Protein AF-A0A5N9EGF5-F1 (afdb_monomer)

Secondary structure (DSSP, 8-state):
---HHHHHHHHHHHTSPBPPP-SHHHHHHHHHHHHHTTTT----TTSTTHHHHHHHHHHHHHHHHHH-TTT-S-------TTGGG--EETTTTEE--SS--HHHHHHHH-HHHHSTT-HHHHH-GGGTTSS-SS-HHHHHHHHHHHHH--B---

Structure (mmCIF, N/CA/C/O backbone):
data_AF-A0A5N9EGF5-F1
#
_entry.id   AF-A0A5N9EGF5-F1
#
loop_
_atom_site.group_PDB
_atom_site.id
_atom_site.type_symbol
_atom_site.label_atom_id
_atom_site.label_alt_id
_atom_site.label_comp_id
_atom_site.label_asym_id
_atom_site.label_entity_id
_atom_site.label_seq_id
_atom_site.pdbx_PDB_ins_code
_atom_site.Cartn_x
_atom_site.Cartn_y
_atom_site.Cartn_z
_atom_site.occupancy
_atom_site.B_iso_or_equiv
_atom_site.auth_seq_id
_atom_site.auth_comp_id
_atom_site.auth_asym_id
_atom_site.auth_atom_id
_atom_site.pdbx_PDB_model_num
ATOM 1 N N . ALA A 1 1 ? -2.181 -1.799 -27.867 1.00 62.19 1 ALA A N 1
ATOM 2 C CA . ALA A 1 1 ? -1.636 -3.002 -27.216 1.00 62.19 1 ALA A CA 1
ATOM 3 C C . ALA A 1 1 ? -0.138 -2.795 -27.117 1.00 62.19 1 ALA A C 1
ATOM 5 O O . ALA A 1 1 ? 0.425 -2.285 -28.081 1.00 62.19 1 ALA A O 1
ATOM 6 N N . GLU A 1 2 ? 0.458 -3.086 -25.965 1.00 81.56 2 GLU A N 1
ATOM 7 C CA . GLU A 1 2 ? 1.920 -3.122 -25.822 1.00 81.56 2 GLU A CA 1
ATOM 8 C C . GLU A 1 2 ? 2.484 -4.259 -26.685 1.00 81.56 2 GLU A C 1
ATOM 10 O O . GLU A 1 2 ? 1.754 -5.203 -27.009 1.00 81.56 2 GLU A O 1
ATOM 15 N N . SER A 1 3 ? 3.736 -4.140 -27.132 1.00 94.81 3 SER A N 1
ATOM 16 C CA . SER A 1 3 ? 4.376 -5.231 -27.868 1.00 94.81 3 SER A CA 1
ATOM 17 C C . SER A 1 3 ? 4.792 -6.353 -26.913 1.00 94.81 3 SER A C 1
ATOM 19 O O . SER A 1 3 ? 4.972 -6.118 -25.720 1.00 94.81 3 SER A O 1
ATOM 21 N N . GLU A 1 4 ? 4.985 -7.567 -27.436 1.00 94.81 4 GLU A N 1
ATOM 22 C CA . GLU A 1 4 ? 5.505 -8.690 -26.637 1.00 94.81 4 GLU A CA 1
ATOM 23 C C . GLU A 1 4 ? 6.848 -8.335 -25.985 1.00 94.81 4 GLU A C 1
ATOM 25 O O . GLU A 1 4 ? 7.067 -8.603 -24.812 1.00 94.81 4 GLU A O 1
ATOM 30 N N . ILE A 1 5 ? 7.713 -7.642 -26.731 1.00 94.12 5 ILE A N 1
ATOM 31 C CA . ILE A 1 5 ? 9.031 -7.212 -26.257 1.00 94.12 5 ILE A CA 1
ATOM 32 C C . ILE A 1 5 ? 8.893 -6.218 -25.096 1.00 94.12 5 ILE A C 1
ATOM 34 O O . ILE A 1 5 ? 9.626 -6.311 -24.114 1.00 94.12 5 ILE A O 1
ATOM 38 N N . ASP A 1 6 ? 7.952 -5.273 -25.182 1.00 92.06 6 ASP A N 1
ATOM 39 C CA . ASP A 1 6 ? 7.704 -4.325 -24.089 1.00 92.06 6 ASP A CA 1
ATOM 40 C C . ASP A 1 6 ? 7.184 -5.048 -22.838 1.00 92.06 6 ASP A C 1
ATOM 42 O O . ASP A 1 6 ? 7.605 -4.733 -21.724 1.00 92.06 6 ASP A O 1
ATOM 46 N N . PHE A 1 7 ? 6.317 -6.049 -23.022 1.00 92.62 7 PHE A N 1
ATOM 47 C CA . PHE A 1 7 ? 5.796 -6.868 -21.932 1.00 92.62 7 PHE A CA 1
ATOM 48 C C . PHE A 1 7 ? 6.891 -7.711 -21.264 1.00 92.62 7 PHE A C 1
ATOM 50 O O . PHE A 1 7 ? 6.984 -7.716 -20.038 1.00 92.62 7 PHE A O 1
ATOM 57 N N . GLU A 1 8 ? 7.753 -8.378 -22.033 1.00 93.12 8 GLU A N 1
ATOM 58 C CA . GLU A 1 8 ? 8.880 -9.157 -21.499 1.00 93.12 8 GLU A CA 1
ATOM 59 C C . GLU A 1 8 ? 9.853 -8.271 -20.706 1.00 93.12 8 GLU A C 1
ATOM 61 O O . GLU A 1 8 ? 10.198 -8.594 -19.567 1.00 93.12 8 GLU A O 1
ATOM 66 N N . ASN A 1 9 ? 10.210 -7.099 -21.245 1.00 91.81 9 ASN A N 1
ATOM 67 C CA . ASN A 1 9 ? 11.043 -6.119 -20.540 1.00 91.81 9 ASN A CA 1
ATOM 68 C C . ASN A 1 9 ? 10.397 -5.658 -19.223 1.00 91.81 9 ASN A C 1
ATOM 70 O O . ASN A 1 9 ? 11.076 -5.481 -18.207 1.00 91.81 9 ASN A O 1
ATOM 74 N N . TRP A 1 10 ? 9.075 -5.468 -19.222 1.00 92.19 10 TRP A N 1
ATOM 75 C CA . TRP A 1 10 ? 8.330 -5.147 -18.011 1.00 92.19 10 TRP A CA 1
ATOM 76 C C . TRP A 1 10 ? 8.381 -6.297 -16.996 1.00 92.19 10 TRP A C 1
ATOM 78 O O . TRP A 1 10 ? 8.676 -6.043 -15.828 1.00 92.19 10 TRP A O 1
ATOM 88 N N . VAL A 1 11 ? 8.161 -7.550 -17.416 1.00 91.94 11 VAL A N 1
ATOM 89 C CA . VAL A 1 11 ? 8.231 -8.736 -16.540 1.00 91.94 11 VAL A CA 1
ATOM 90 C C . VAL A 1 11 ? 9.601 -8.848 -15.871 1.00 91.94 11 VAL A C 1
ATOM 92 O O . VAL A 1 11 ? 9.673 -9.049 -14.656 1.00 91.94 11 VAL A O 1
ATOM 95 N N . ASP A 1 12 ? 10.681 -8.671 -16.630 1.00 92.31 12 ASP A N 1
ATOM 96 C CA . ASP A 1 12 ? 12.043 -8.682 -16.092 1.00 92.31 12 ASP A CA 1
ATOM 97 C C . ASP A 1 12 ? 12.235 -7.585 -15.039 1.00 92.31 12 ASP A C 1
ATOM 99 O O . ASP A 1 12 ? 12.776 -7.831 -13.956 1.00 92.31 12 ASP A O 1
ATOM 103 N N . GLY A 1 13 ? 11.702 -6.391 -15.308 1.00 92.75 13 GLY A N 1
ATOM 104 C CA . GLY A 1 13 ? 11.634 -5.290 -14.357 1.00 92.75 13 GLY A CA 1
ATOM 105 C C . GLY A 1 13 ? 10.905 -5.658 -13.063 1.00 92.75 13 GLY A C 1
ATOM 106 O O . GLY A 1 13 ? 11.416 -5.418 -11.968 1.00 92.75 13 GLY A O 1
ATOM 107 N N . MET A 1 14 ? 9.737 -6.291 -13.159 1.00 92.94 14 MET A N 1
ATOM 108 C CA . MET A 1 14 ? 8.922 -6.694 -12.004 1.00 92.94 14 MET A CA 1
ATOM 109 C C . MET A 1 14 ? 9.596 -7.750 -11.109 1.00 92.94 14 MET A C 1
ATOM 111 O O . MET A 1 14 ? 9.198 -7.926 -9.956 1.00 92.94 14 MET A O 1
ATOM 115 N N . HIS A 1 15 ? 10.655 -8.412 -11.578 1.00 92.56 15 HIS A N 1
ATOM 116 C CA . HIS A 1 15 ? 11.490 -9.310 -10.771 1.00 92.56 15 HIS A CA 1
ATOM 117 C C . HIS A 1 15 ? 12.704 -8.619 -10.128 1.00 92.56 15 HIS A C 1
ATOM 119 O O . HIS A 1 15 ? 13.613 -9.277 -9.616 1.00 92.56 15 HIS A O 1
ATOM 125 N N . THR A 1 16 ? 12.726 -7.285 -10.104 1.00 94.19 16 THR A N 1
ATOM 126 C CA . THR A 1 16 ? 13.777 -6.499 -9.447 1.00 94.19 16 THR A CA 1
ATOM 127 C C . THR A 1 16 ? 13.287 -5.856 -8.145 1.00 94.19 16 THR A C 1
ATOM 129 O O . THR A 1 16 ? 12.100 -5.530 -8.004 1.00 94.19 16 THR A O 1
ATOM 132 N N . PRO A 1 17 ? 14.184 -5.637 -7.163 1.00 94.69 17 PRO A N 1
ATOM 133 C CA . PRO A 1 17 ? 13.833 -4.866 -5.977 1.00 94.69 17 PRO A CA 1
ATOM 134 C C . PRO A 1 17 ? 13.384 -3.451 -6.354 1.00 94.69 17 PRO A C 1
ATOM 136 O O . PRO A 1 17 ? 13.899 -2.889 -7.326 1.00 94.69 17 PRO A O 1
ATOM 139 N N . PRO A 1 18 ? 12.461 -2.846 -5.585 1.00 93.38 18 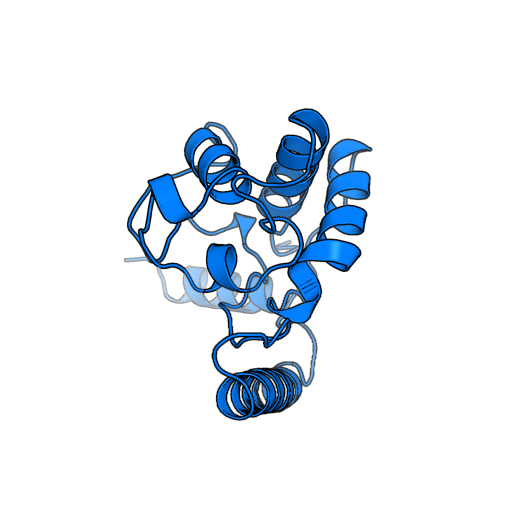PRO A N 1
ATOM 140 C CA . PRO A 1 18 ? 12.136 -1.453 -5.781 1.00 93.38 18 PRO A CA 1
ATOM 141 C C . PRO A 1 18 ? 13.356 -0.576 -5.510 1.00 93.38 18 PRO A C 1
ATOM 143 O O . PRO A 1 18 ? 14.257 -0.940 -4.744 1.00 93.38 18 PRO A O 1
ATOM 146 N N . VAL A 1 19 ? 13.372 0.602 -6.123 1.00 87.25 19 VAL A N 1
ATOM 147 C CA . VAL A 1 19 ? 14.392 1.605 -5.819 1.00 87.25 19 VAL A CA 1
ATOM 148 C C . VAL A 1 19 ? 14.314 1.966 -4.331 1.00 87.25 19 VAL A C 1
ATOM 150 O O . VAL A 1 19 ? 13.230 2.163 -3.781 1.00 87.25 19 VAL A O 1
ATOM 153 N N . LEU A 1 20 ? 15.470 2.014 -3.663 1.00 88.81 20 LEU A N 1
ATOM 154 C CA . LEU A 1 20 ? 15.534 2.361 -2.244 1.00 88.81 20 LEU A CA 1
ATOM 155 C C . LEU A 1 20 ? 15.064 3.807 -2.012 1.00 88.81 20 LEU A C 1
ATOM 157 O O . LEU A 1 20 ? 15.303 4.650 -2.882 1.00 88.81 20 LEU A O 1
ATOM 161 N N . PRO A 1 21 ? 14.469 4.102 -0.836 1.00 92.06 21 PRO A N 1
ATOM 162 C CA . PRO A 1 21 ? 14.136 5.463 -0.433 1.00 92.06 21 PRO A CA 1
ATOM 163 C C . PRO A 1 21 ? 15.290 6.444 -0.658 1.00 92.06 21 PRO A C 1
ATOM 165 O O . PRO A 1 21 ? 16.413 6.191 -0.217 1.00 92.06 21 PRO A O 1
ATOM 168 N N . LYS A 1 22 ? 15.019 7.552 -1.350 1.00 93.62 22 LYS A N 1
ATOM 169 C CA . LYS A 1 22 ? 16.038 8.524 -1.786 1.00 93.62 22 LYS A CA 1
ATOM 170 C C . LYS A 1 22 ? 16.126 9.766 -0.907 1.00 93.62 22 LYS A C 1
ATOM 172 O O . LYS A 1 22 ? 17.155 10.434 -0.903 1.00 93.62 22 LYS A O 1
ATOM 177 N N . ASN A 1 23 ? 15.048 10.097 -0.206 1.00 97.00 23 ASN A N 1
ATOM 178 C CA . ASN A 1 23 ? 14.921 11.287 0.633 1.00 97.00 23 ASN A CA 1
ATOM 179 C C . ASN A 1 23 ? 14.361 10.909 2.014 1.00 97.00 23 ASN A C 1
ATOM 181 O O . ASN A 1 23 ? 14.052 9.743 2.265 1.00 97.00 23 ASN A O 1
ATOM 185 N N . GLU A 1 24 ? 14.311 11.877 2.926 1.00 98.25 24 GLU A N 1
ATOM 186 C CA . GLU A 1 24 ? 13.848 11.680 4.305 1.00 98.25 24 GLU A CA 1
ATOM 187 C C . GLU A 1 24 ? 12.381 11.240 4.360 1.00 98.25 24 GLU A C 1
ATOM 189 O O . GLU A 1 24 ? 12.071 10.247 5.014 1.00 98.25 24 GLU A O 1
ATOM 194 N N . SER A 1 25 ? 11.515 11.880 3.571 1.00 98.19 25 SER A N 1
ATOM 195 C CA . SER A 1 25 ? 10.088 11.550 3.492 1.00 98.19 25 SER A CA 1
ATOM 196 C C . SER A 1 25 ? 9.844 10.080 3.118 1.00 98.19 25 SER A C 1
ATOM 198 O O . SER A 1 25 ? 9.127 9.352 3.803 1.00 98.19 25 SER A O 1
ATOM 200 N N . GLU A 1 26 ? 10.532 9.567 2.093 1.00 98.12 26 GLU A N 1
ATOM 201 C CA . GLU A 1 26 ? 10.429 8.156 1.699 1.00 98.12 26 GLU A CA 1
ATOM 202 C C . GLU A 1 26 ? 10.986 7.192 2.768 1.00 98.12 26 GLU A C 1
ATOM 204 O O . GLU A 1 26 ? 10.518 6.055 2.890 1.00 98.12 26 GLU A O 1
ATOM 209 N N . GLN A 1 27 ? 11.996 7.607 3.541 1.00 98.38 27 GLN A N 1
ATOM 210 C CA . GLN A 1 27 ? 12.574 6.801 4.626 1.00 98.38 27 GLN A CA 1
ATOM 211 C C . GLN A 1 27 ? 11.632 6.722 5.833 1.00 98.38 27 GLN A C 1
ATOM 213 O O . GLN A 1 27 ? 11.421 5.633 6.385 1.00 98.38 27 GLN A O 1
ATOM 218 N N . ASN A 1 28 ? 11.029 7.850 6.203 1.00 98.56 28 ASN A N 1
ATOM 219 C CA . ASN A 1 28 ? 9.997 7.934 7.230 1.00 98.56 28 ASN A CA 1
ATOM 220 C C . ASN A 1 28 ? 8.779 7.101 6.826 1.00 98.56 28 ASN A C 1
ATOM 222 O O . ASN A 1 28 ? 8.348 6.224 7.579 1.00 98.56 28 ASN A O 1
ATOM 226 N N . GLY A 1 29 ? 8.314 7.262 5.586 1.00 98.38 29 GLY A N 1
ATOM 227 C CA . GLY A 1 29 ? 7.219 6.485 5.018 1.00 98.38 29 GLY A CA 1
ATOM 228 C C . GLY A 1 29 ? 7.483 4.982 5.036 1.00 98.38 29 GLY A C 1
ATOM 229 O O . GLY A 1 29 ? 6.614 4.206 5.427 1.00 98.38 29 GLY A O 1
ATOM 230 N N . ARG A 1 30 ? 8.705 4.535 4.716 1.00 98.00 30 ARG A N 1
ATOM 231 C CA . ARG A 1 30 ? 9.085 3.115 4.833 1.00 98.00 30 ARG A CA 1
ATOM 232 C C . ARG A 1 30 ? 8.987 2.605 6.274 1.00 98.00 30 ARG A C 1
ATOM 234 O O . ARG A 1 30 ? 8.566 1.464 6.505 1.00 98.00 30 ARG A O 1
ATOM 241 N N . THR A 1 31 ? 9.396 3.424 7.238 1.00 98.25 31 THR A N 1
ATOM 242 C CA . THR A 1 31 ? 9.329 3.091 8.668 1.00 98.25 31 THR A CA 1
ATOM 243 C C . THR A 1 31 ? 7.877 2.961 9.118 1.00 98.25 31 THR A C 1
ATOM 245 O O . THR A 1 31 ? 7.500 1.921 9.664 1.00 98.25 31 THR A O 1
ATOM 248 N N . LEU A 1 32 ? 7.044 3.952 8.796 1.00 98.25 32 LEU A N 1
ATOM 249 C CA . LEU A 1 32 ? 5.607 3.937 9.068 1.00 98.25 32 LEU A CA 1
ATOM 250 C C . LEU A 1 32 ? 4.924 2.739 8.402 1.00 98.25 32 LEU A C 1
ATOM 252 O O . LEU A 1 32 ? 4.160 2.026 9.049 1.00 98.25 32 LEU A O 1
ATOM 256 N N . PHE A 1 33 ? 5.252 2.441 7.143 1.00 98.31 33 PHE A N 1
ATOM 257 C CA . PHE A 1 33 ? 4.683 1.302 6.427 1.00 98.31 33 PHE A CA 1
ATOM 258 C C . PHE A 1 33 ? 4.995 -0.018 7.136 1.00 98.31 33 PHE A C 1
ATOM 260 O O . PHE A 1 33 ? 4.123 -0.873 7.315 1.00 98.31 33 PHE A O 1
ATOM 267 N N . THR A 1 34 ? 6.244 -0.180 7.576 1.00 97.25 34 THR A N 1
ATOM 268 C CA . THR A 1 34 ? 6.679 -1.373 8.307 1.00 97.25 34 THR A CA 1
ATOM 269 C C . THR A 1 34 ? 5.894 -1.535 9.606 1.00 97.25 34 THR A C 1
ATOM 271 O O . THR A 1 34 ? 5.464 -2.643 9.916 1.00 97.25 34 THR A O 1
ATOM 274 N N . GLN A 1 35 ? 5.661 -0.443 10.334 1.00 96.69 35 GLN A N 1
ATOM 275 C CA . GLN A 1 35 ? 4.953 -0.457 11.615 1.00 96.69 35 GLN A CA 1
ATOM 276 C C . GLN A 1 35 ? 3.438 -0.654 11.467 1.00 96.69 35 GLN A C 1
ATOM 278 O O . GLN A 1 35 ? 2.834 -1.365 12.266 1.00 96.69 35 GLN A O 1
ATOM 283 N N . GLN A 1 36 ? 2.826 -0.029 10.460 1.00 97.00 36 GLN A N 1
ATOM 284 C CA . GLN A 1 36 ? 1.372 0.137 10.394 1.00 97.00 36 GLN A CA 1
ATOM 285 C C . GLN A 1 36 ? 0.694 -0.695 9.299 1.00 97.00 36 GLN A C 1
ATOM 287 O O . GLN A 1 36 ? -0.482 -1.036 9.426 1.00 97.00 36 GLN A O 1
ATOM 292 N N . CYS A 1 37 ? 1.405 -1.040 8.222 1.00 97.56 37 CYS A N 1
ATOM 293 C CA . CYS A 1 37 ? 0.801 -1.589 7.000 1.00 97.56 37 CYS A CA 1
ATOM 294 C C . CYS A 1 37 ? 1.232 -3.034 6.703 1.00 97.56 37 CYS A C 1
ATOM 296 O O . CYS A 1 37 ? 0.438 -3.827 6.185 1.00 97.56 37 CYS A O 1
ATOM 298 N N . SER A 1 38 ? 2.472 -3.395 7.050 1.00 96.12 38 SER A N 1
ATOM 299 C CA . SER A 1 38 ? 3.106 -4.679 6.691 1.00 96.12 38 SER A CA 1
ATOM 300 C C . SER A 1 38 ? 2.374 -5.923 7.222 1.00 96.12 38 SER A C 1
ATOM 302 O O . SER A 1 38 ? 2.419 -6.998 6.617 1.00 96.12 38 SER A O 1
ATOM 304 N N . MET A 1 39 ? 1.616 -5.774 8.314 1.00 95.25 39 MET A N 1
ATOM 305 C CA . MET A 1 39 ? 0.803 -6.854 8.884 1.00 95.25 39 MET A CA 1
ATOM 306 C C . MET A 1 39 ? -0.222 -7.406 7.886 1.00 95.25 39 MET A C 1
ATOM 308 O O . MET A 1 39 ? -0.489 -8.610 7.868 1.00 95.25 39 MET A O 1
ATOM 312 N N . CYS A 1 40 ? -0.767 -6.544 7.025 1.00 97.81 40 CYS A N 1
ATOM 313 C CA . CYS A 1 40 ? -1.801 -6.912 6.058 1.00 97.81 40 CYS A CA 1
ATOM 314 C C . CYS A 1 40 ? -1.296 -6.901 4.611 1.00 97.81 40 CYS A C 1
ATOM 316 O O . CYS A 1 40 ? -1.796 -7.670 3.795 1.00 97.81 40 CYS A O 1
ATOM 318 N N . HIS A 1 41 ? -0.310 -6.062 4.290 1.00 98.00 41 HIS A N 1
ATOM 319 C CA . HIS A 1 41 ? 0.152 -5.851 2.921 1.00 98.00 41 HIS A CA 1
ATOM 320 C C . HIS A 1 41 ? 1.543 -6.432 2.668 1.00 98.00 41 HIS A C 1
ATOM 322 O O . HIS A 1 41 ? 2.487 -6.181 3.413 1.00 98.00 41 HIS A O 1
ATOM 328 N N . THR A 1 42 ? 1.674 -7.177 1.574 1.00 97.25 42 THR A N 1
ATOM 329 C CA . THR A 1 42 ? 2.961 -7.660 1.053 1.00 97.25 42 THR A CA 1
ATOM 330 C C . THR A 1 42 ? 3.643 -6.580 0.213 1.00 97.25 42 THR A C 1
ATOM 332 O O . THR A 1 42 ? 2.957 -5.839 -0.491 1.00 97.25 42 THR A O 1
ATOM 335 N N . VAL A 1 43 ? 4.978 -6.492 0.273 1.00 95.44 43 VAL A N 1
ATOM 336 C CA . VAL A 1 43 ? 5.784 -5.526 -0.509 1.00 95.44 43 VAL A CA 1
ATOM 337 C C . VAL A 1 43 ? 7.022 -6.119 -1.184 1.00 95.44 43 VAL A C 1
ATOM 339 O O . VAL A 1 43 ? 7.643 -5.448 -2.003 1.00 95.44 43 VAL A O 1
ATOM 342 N N . ASP A 1 44 ? 7.344 -7.391 -0.962 1.00 94.75 44 ASP A N 1
ATOM 343 C CA . ASP A 1 44 ? 8.593 -8.028 -1.401 1.00 94.75 44 ASP A CA 1
ATOM 344 C C . ASP A 1 44 ? 8.416 -9.111 -2.483 1.00 94.75 44 ASP A C 1
ATOM 346 O O . ASP A 1 44 ? 9.300 -9.956 -2.681 1.00 94.75 44 ASP A O 1
ATOM 350 N N . SER A 1 45 ? 7.297 -9.102 -3.216 1.00 95.06 45 SER A N 1
ATOM 351 C CA . SER A 1 45 ? 6.954 -10.181 -4.149 1.00 95.06 45 SER A CA 1
ATOM 352 C C . SER A 1 45 ? 7.819 -10.289 -5.407 1.00 95.06 45 SER A C 1
ATOM 354 O O . SER A 1 45 ? 7.645 -11.228 -6.177 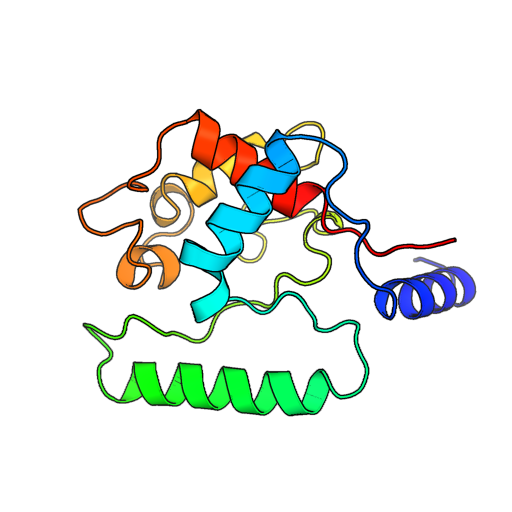1.00 95.06 45 SER A O 1
ATOM 356 N N . TYR A 1 46 ? 8.798 -9.402 -5.570 1.00 94.06 46 TYR A N 1
ATOM 357 C CA . TYR A 1 46 ? 9.810 -9.450 -6.627 1.00 94.06 46 TYR A CA 1
ATOM 358 C C . TYR A 1 46 ? 10.914 -10.492 -6.378 1.00 94.06 46 TYR A C 1
ATOM 360 O O . TYR A 1 46 ? 11.665 -10.833 -7.286 1.00 94.06 46 TYR A O 1
ATOM 368 N N . SER A 1 47 ? 11.086 -10.958 -5.138 1.00 92.88 47 SER A N 1
ATOM 369 C CA . SER A 1 47 ? 12.248 -11.769 -4.753 1.00 92.88 47 SER A CA 1
ATOM 370 C C . SER A 1 47 ? 12.013 -13.279 -4.929 1.00 92.88 47 SER A C 1
ATOM 372 O O . SER A 1 47 ? 10.879 -13.743 -4.794 1.00 92.88 47 SER A O 1
ATOM 374 N N . PRO A 1 48 ? 13.065 -14.091 -5.166 1.00 93.31 48 PRO A N 1
ATOM 375 C CA . PRO A 1 48 ? 12.925 -15.541 -5.283 1.00 93.31 48 PRO A CA 1
ATOM 376 C C . PRO A 1 48 ? 12.154 -16.171 -4.112 1.00 93.31 48 PRO A C 1
ATOM 378 O O . PRO A 1 48 ? 12.348 -15.827 -2.941 1.00 93.31 48 PRO A O 1
ATOM 381 N N . GLY A 1 49 ? 11.249 -17.098 -4.432 1.00 94.44 49 GLY A N 1
ATOM 382 C CA . GLY A 1 49 ? 10.383 -17.764 -3.453 1.00 94.44 49 GLY A CA 1
ATOM 383 C C . GLY A 1 49 ? 9.215 -16.916 -2.933 1.00 94.44 49 GLY A C 1
ATOM 384 O O . GLY A 1 49 ? 8.482 -17.387 -2.063 1.00 94.44 49 GLY A O 1
ATOM 385 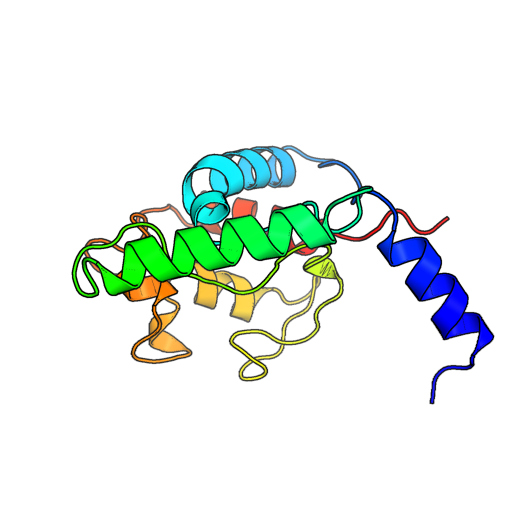N N . SER A 1 50 ? 9.011 -15.700 -3.452 1.00 95.06 50 SER A N 1
ATOM 386 C CA . SER A 1 50 ? 7.902 -14.823 -3.057 1.00 95.06 50 SER A CA 1
ATOM 387 C C . SER A 1 50 ? 6.529 -15.467 -3.216 1.00 95.06 50 SER A C 1
ATOM 389 O O . SER A 1 50 ? 5.683 -15.283 -2.352 1.00 95.06 50 SER A O 1
ATOM 391 N N . TYR A 1 51 ? 6.319 -16.262 -4.268 1.00 94.12 51 TYR A N 1
ATOM 392 C CA . TYR A 1 51 ? 5.058 -16.967 -4.511 1.00 94.12 51 TYR A CA 1
ATOM 393 C C . TYR A 1 51 ? 4.642 -17.851 -3.327 1.00 94.12 51 TYR A C 1
ATOM 395 O O . TYR A 1 51 ? 3.536 -17.720 -2.806 1.00 94.12 51 TYR A O 1
ATOM 403 N N . ALA A 1 52 ? 5.546 -18.719 -2.863 1.00 96.88 52 ALA A N 1
ATOM 404 C CA . ALA A 1 52 ? 5.264 -19.609 -1.741 1.00 96.88 52 ALA A CA 1
ATOM 405 C C . ALA A 1 52 ? 5.044 -18.815 -0.442 1.00 96.88 52 ALA A C 1
ATOM 407 O O . ALA A 1 52 ? 4.131 -19.124 0.320 1.00 96.88 52 ALA A O 1
ATOM 408 N N . ARG A 1 53 ? 5.837 -17.755 -0.214 1.00 96.12 53 ARG A N 1
ATOM 409 C CA . ARG A 1 53 ? 5.665 -16.873 0.952 1.00 96.12 53 ARG A CA 1
ATOM 410 C C . ARG A 1 53 ? 4.339 -16.121 0.930 1.00 96.12 53 ARG A C 1
ATOM 412 O O . ARG A 1 53 ? 3.726 -15.976 1.984 1.00 96.12 53 ARG A O 1
ATOM 419 N N . GLU A 1 54 ? 3.894 -15.659 -0.235 1.00 96.25 54 GLU A N 1
ATOM 420 C CA . GLU A 1 54 ? 2.626 -14.945 -0.384 1.00 96.25 54 GLU A CA 1
ATOM 421 C C . GLU A 1 54 ? 1.445 -15.867 -0.088 1.00 96.25 54 GLU A C 1
ATOM 423 O O . GLU A 1 54 ? 0.554 -15.476 0.661 1.00 96.25 54 GLU A O 1
ATOM 428 N N . ILE A 1 55 ? 1.460 -17.109 -0.587 1.00 96.50 55 ILE A N 1
ATOM 429 C CA . ILE A 1 55 ? 0.417 -18.097 -0.271 1.00 96.50 55 ILE A CA 1
ATOM 430 C C . ILE A 1 55 ? 0.315 -18.308 1.237 1.00 96.50 55 ILE A C 1
ATOM 432 O O . ILE A 1 55 ? -0.767 -18.150 1.799 1.00 96.50 55 ILE A O 1
ATOM 436 N N . THR A 1 56 ? 1.436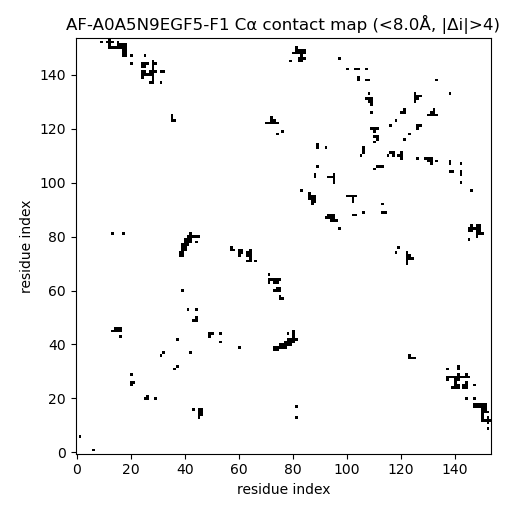 -18.602 1.899 1.00 96.56 56 THR A N 1
ATOM 437 C CA . THR A 1 56 ? 1.454 -18.816 3.351 1.00 96.56 56 THR A CA 1
ATOM 438 C C . THR A 1 56 ? 0.996 -17.567 4.104 1.00 96.56 56 THR A C 1
ATOM 440 O O . THR A 1 56 ? 0.145 -17.650 4.984 1.00 96.56 56 THR A O 1
ATOM 443 N N . SER A 1 57 ? 1.493 -16.385 3.726 1.00 96.31 57 SER A N 1
ATOM 444 C CA . SER A 1 57 ? 1.136 -15.125 4.391 1.00 96.31 57 SER A CA 1
ATOM 445 C C . SER A 1 57 ? -0.352 -14.813 4.258 1.00 96.31 57 SER A C 1
ATOM 447 O O . SER A 1 57 ? -0.986 -14.393 5.227 1.00 96.31 57 SER A O 1
ATOM 449 N N . GLN A 1 58 ? -0.930 -15.018 3.072 1.00 97.31 58 GLN A N 1
ATOM 450 C CA . GLN A 1 58 ? -2.348 -14.773 2.831 1.00 97.31 58 GLN A CA 1
ATOM 451 C C . GLN A 1 58 ? -3.232 -15.799 3.548 1.00 97.31 58 GLN A C 1
ATOM 453 O O . GLN A 1 58 ? -4.263 -15.399 4.089 1.00 97.31 58 GLN A O 1
ATOM 458 N N . ASP A 1 59 ? -2.819 -17.067 3.623 1.00 96.75 59 ASP A N 1
ATOM 459 C CA . ASP A 1 59 ? -3.530 -18.108 4.375 1.00 96.75 59 ASP A CA 1
ATOM 460 C C . ASP A 1 59 ? -3.533 -17.827 5.885 1.00 96.75 59 ASP A C 1
ATOM 462 O O . ASP A 1 59 ? -4.581 -17.854 6.529 1.00 96.75 59 ASP A O 1
ATOM 466 N N . GLU A 1 60 ? -2.395 -17.427 6.454 1.00 96.44 60 GLU A N 1
ATOM 467 C CA . GLU A 1 60 ? -2.320 -17.016 7.858 1.00 96.44 60 GLU A CA 1
ATOM 468 C C . GLU A 1 60 ? -3.168 -15.771 8.142 1.00 96.44 60 GLU A C 1
ATOM 470 O O . GLU A 1 60 ? -3.856 -15.687 9.163 1.00 96.44 60 GLU A O 1
ATOM 475 N N . ARG A 1 61 ? -3.105 -14.770 7.253 1.00 97.25 61 ARG A N 1
ATOM 476 C CA . ARG A 1 61 ? -3.908 -13.544 7.351 1.00 97.25 61 ARG A CA 1
ATOM 477 C C . ARG A 1 61 ? -5.404 -13.854 7.271 1.00 97.25 61 ARG A C 1
ATOM 479 O O . ARG A 1 61 ? -6.192 -13.243 7.990 1.00 97.25 61 ARG A O 1
ATOM 486 N N . TRP A 1 62 ? -5.794 -14.790 6.411 1.00 96.56 62 TRP A N 1
ATOM 487 C CA . TRP A 1 62 ? -7.169 -15.261 6.289 1.00 96.56 62 TRP A CA 1
ATOM 488 C C . TRP A 1 62 ? -7.616 -16.023 7.536 1.00 96.56 62 TRP A C 1
ATOM 490 O O . TRP A 1 62 ? -8.645 -15.685 8.115 1.00 96.56 62 TRP A O 1
ATOM 500 N N . THR A 1 63 ? -6.818 -16.986 7.991 1.00 96.56 63 THR A N 1
ATOM 501 C CA . THR A 1 63 ? -7.108 -17.811 9.169 1.00 96.56 63 THR A CA 1
ATOM 502 C C . THR A 1 63 ? -7.263 -16.959 10.427 1.00 96.56 63 THR A C 1
ATOM 504 O O . THR A 1 63 ? -8.251 -17.108 11.143 1.00 96.56 63 THR A O 1
ATOM 507 N N . SER A 1 64 ? -6.355 -16.000 10.651 1.00 95.56 64 SER A N 1
ATOM 508 C CA . SER A 1 64 ? -6.447 -15.044 11.765 1.00 95.56 64 SER A CA 1
ATOM 509 C C . SER A 1 64 ? -7.737 -14.224 11.718 1.00 95.56 64 SER A C 1
ATOM 511 O O . SER A 1 64 ? -8.361 -13.9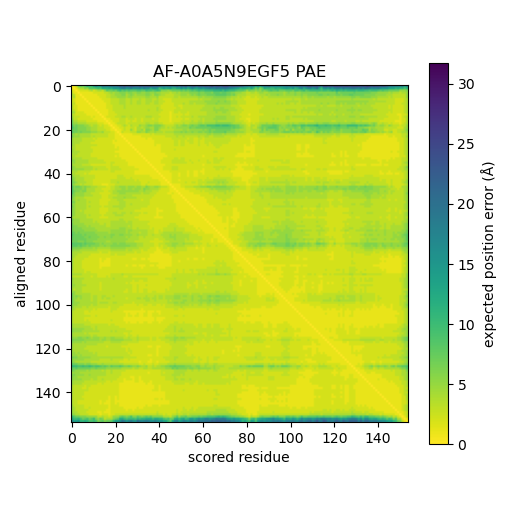81 12.748 1.00 95.56 64 SER A O 1
ATOM 513 N N . TRP A 1 65 ? -8.147 -13.785 10.525 1.00 95.69 65 TRP A N 1
ATOM 514 C CA . TRP A 1 65 ? -9.383 -13.028 10.368 1.00 95.69 65 TRP A CA 1
ATOM 515 C C . TRP A 1 65 ? -10.623 -13.893 10.598 1.00 95.69 65 TRP A C 1
ATOM 517 O O . TRP A 1 65 ? -11.531 -13.468 11.299 1.00 95.69 65 TRP A O 1
ATOM 527 N N . VAL A 1 66 ? -10.666 -15.115 10.063 1.00 96.00 66 VAL A N 1
ATOM 528 C CA . VAL A 1 66 ? -11.816 -16.018 10.233 1.00 96.00 66 VAL A CA 1
ATOM 529 C C . VAL A 1 66 ? -11.993 -16.453 11.690 1.00 96.00 66 VAL A C 1
ATOM 531 O O . VAL A 1 66 ? -13.129 -16.651 12.117 1.00 96.00 66 VAL A O 1
ATOM 534 N N . SER A 1 67 ? -10.913 -16.559 12.473 1.00 96.94 67 SER A N 1
ATOM 535 C CA . SER A 1 67 ? -11.019 -16.893 13.899 1.00 96.94 67 SER A CA 1
ATOM 536 C C . SER A 1 67 ? -11.643 -15.785 14.756 1.00 96.94 67 SER A C 1
ATOM 538 O O . SER A 1 67 ? -12.251 -16.095 15.776 1.00 96.94 67 SER A O 1
ATOM 540 N N . ASP A 1 68 ? -11.515 -14.516 14.352 1.00 96.38 68 ASP A N 1
ATOM 541 C CA . ASP A 1 68 ? -12.185 -13.376 14.992 1.00 96.38 68 ASP A CA 1
ATOM 542 C C . ASP A 1 68 ? -12.425 -12.255 13.966 1.00 96.38 68 ASP A C 1
ATOM 544 O O . ASP A 1 68 ? -11.627 -11.325 13.796 1.00 96.38 68 ASP A O 1
ATOM 548 N N . ILE A 1 69 ? -13.559 -12.352 13.270 1.00 94.69 69 ILE A N 1
ATOM 549 C CA . ILE A 1 69 ? -13.934 -11.430 12.189 1.00 94.69 69 ILE A CA 1
ATOM 550 C C . ILE A 1 69 ? -14.211 -10.001 12.671 1.00 94.69 69 ILE A C 1
ATOM 552 O O . ILE A 1 69 ? -14.326 -9.090 11.843 1.00 94.69 69 ILE A O 1
ATOM 556 N N . GLU A 1 70 ? -14.352 -9.800 13.983 1.00 93.25 70 GLU A N 1
ATOM 557 C CA . GLU A 1 70 ? -14.619 -8.496 14.575 1.00 93.25 70 GLU A CA 1
ATOM 558 C C . GLU A 1 70 ? -13.325 -7.819 15.021 1.00 93.25 70 GLU A C 1
ATOM 560 O O . GLU A 1 70 ? -13.106 -6.664 14.657 1.00 93.25 70 GLU A O 1
ATOM 565 N N . ASN A 1 71 ? -12.436 -8.535 15.717 1.00 92.81 71 ASN A N 1
ATOM 566 C CA . ASN A 1 71 ? -11.272 -7.920 16.365 1.00 92.81 71 ASN A CA 1
ATOM 567 C C . ASN A 1 71 ? -9.917 -8.270 15.743 1.00 92.81 71 ASN A C 1
ATOM 569 O O . ASN A 1 71 ? -8.899 -7.765 16.225 1.00 92.81 71 ASN A O 1
ATOM 573 N N . SER A 1 72 ? -9.851 -9.106 14.698 1.00 93.81 72 SER A N 1
ATOM 574 C CA . SER A 1 72 ? -8.554 -9.459 14.110 1.00 93.81 72 SER A CA 1
ATOM 575 C C . SER A 1 72 ? -7.798 -8.218 13.631 1.00 93.81 72 SER A C 1
ATOM 577 O O . SER A 1 72 ? -8.295 -7.444 12.815 1.00 93.81 72 SER A O 1
ATOM 579 N N . VAL A 1 73 ? -6.562 -8.063 14.104 1.00 88.06 73 VAL A N 1
ATOM 580 C CA . VAL A 1 73 ? -5.628 -7.004 13.679 1.00 88.06 73 VAL A CA 1
ATOM 581 C C . VAL A 1 73 ? -4.825 -7.390 12.430 1.00 88.06 73 VAL A C 1
ATOM 583 O O . VAL A 1 73 ? -4.057 -6.586 11.907 1.00 88.06 73 VAL A O 1
ATOM 586 N N . LYS A 1 74 ? -4.981 -8.632 11.957 1.00 90.94 74 LYS A N 1
ATOM 587 C CA . LYS A 1 74 ? -4.336 -9.188 10.761 1.00 90.94 74 LYS A CA 1
ATOM 588 C C . LYS A 1 74 ? -5.428 -9.681 9.813 1.00 90.94 74 LYS A C 1
ATOM 590 O O . LYS A 1 74 ? -6.258 -10.506 10.190 1.00 90.94 74 LYS A O 1
ATOM 595 N N . VAL A 1 75 ? -5.445 -9.170 8.585 1.00 95.19 75 VAL A N 1
ATOM 596 C CA . VAL A 1 75 ? -6.421 -9.559 7.557 1.00 95.19 75 VAL A CA 1
ATOM 597 C C . VAL A 1 75 ? -5.736 -9.714 6.208 1.00 95.19 75 VAL A C 1
ATOM 599 O O . VAL A 1 75 ? -4.702 -9.097 5.955 1.00 95.19 75 VAL A O 1
ATOM 602 N N . SER A 1 76 ? -6.305 -10.542 5.330 1.00 95.38 76 SER A N 1
ATOM 603 C CA . SER A 1 76 ? -5.828 -10.631 3.947 1.00 95.38 76 SER A CA 1
ATOM 604 C C . SER A 1 76 ? -6.098 -9.300 3.243 1.00 95.38 76 SER A C 1
ATOM 606 O O . SER A 1 76 ? -7.225 -8.791 3.279 1.00 95.38 76 SER A O 1
ATOM 608 N N . ALA A 1 77 ? -5.063 -8.727 2.628 1.00 96.38 77 ALA A N 1
ATOM 609 C CA . ALA A 1 77 ? -5.148 -7.478 1.881 1.00 96.38 77 ALA A CA 1
ATOM 610 C C . ALA A 1 77 ? -4.355 -7.565 0.561 1.00 96.38 77 ALA A C 1
ATOM 612 O O . ALA A 1 77 ? -3.619 -8.532 0.347 1.00 96.38 77 ALA A O 1
ATOM 613 N N . PRO A 1 78 ? -4.536 -6.601 -0.363 1.00 96.88 78 PRO A N 1
ATOM 614 C CA . PRO A 1 78 ? -3.827 -6.592 -1.639 1.00 96.88 78 PRO A CA 1
ATOM 615 C C . PRO A 1 78 ? -2.307 -6.488 -1.496 1.00 96.88 78 PRO A C 1
ATOM 617 O O . PRO A 1 78 ? -1.796 -5.790 -0.621 1.00 96.88 78 PRO A O 1
ATOM 620 N N . ASN A 1 79 ? -1.599 -7.101 -2.436 1.00 97.31 79 ASN A N 1
ATOM 621 C CA . ASN A 1 79 ? -0.163 -6.947 -2.607 1.00 97.31 79 ASN A CA 1
ATOM 622 C C . ASN A 1 79 ? 0.193 -5.518 -3.066 1.00 97.31 79 ASN A C 1
ATOM 624 O O . ASN A 1 79 ? -0.384 -5.017 -4.034 1.00 97.31 79 ASN A O 1
ATOM 628 N N . LEU A 1 80 ? 1.126 -4.862 -2.377 1.00 97.94 80 LEU A N 1
ATOM 629 C CA . LEU A 1 80 ? 1.590 -3.502 -2.671 1.00 97.94 80 LEU A CA 1
ATOM 630 C C . LEU A 1 80 ? 3.030 -3.465 -3.215 1.00 97.94 80 LEU A C 1
ATOM 632 O O . LEU A 1 80 ? 3.606 -2.385 -3.339 1.00 97.94 80 LEU A O 1
ATOM 636 N N . THR A 1 81 ? 3.618 -4.609 -3.577 1.00 96.81 81 THR A N 1
ATOM 637 C CA . THR A 1 81 ? 4.862 -4.642 -4.354 1.00 96.81 81 THR A CA 1
ATOM 638 C C . THR A 1 81 ? 4.695 -3.799 -5.610 1.00 96.81 81 THR A C 1
ATOM 640 O O . THR A 1 81 ? 3.700 -3.918 -6.327 1.00 96.81 81 THR A O 1
ATOM 643 N N . HIS A 1 82 ? 5.670 -2.916 -5.836 1.00 96.69 82 HIS A N 1
ATOM 644 C CA . HIS A 1 82 ? 5.702 -1.996 -6.974 1.00 96.69 82 HIS A CA 1
ATOM 645 C C . HIS A 1 82 ? 4.448 -1.111 -7.107 1.00 96.69 82 HIS A C 1
ATOM 647 O O . HIS A 1 82 ? 4.016 -0.786 -8.214 1.00 96.69 82 HIS A O 1
ATOM 653 N N . PHE A 1 83 ? 3.854 -0.710 -5.974 1.00 97.62 83 PHE A N 1
ATOM 654 C CA . PHE A 1 83 ? 2.643 0.118 -5.929 1.00 97.62 83 PHE A CA 1
ATOM 655 C C . PHE A 1 83 ? 2.719 1.378 -6.802 1.00 97.62 83 PHE A C 1
ATOM 657 O O . PHE A 1 83 ? 1.713 1.745 -7.407 1.00 97.62 83 PHE A O 1
ATOM 664 N N . GLY A 1 84 ? 3.894 1.998 -6.924 1.00 96.19 84 GLY A N 1
ATOM 665 C CA . GLY A 1 84 ? 4.115 3.208 -7.715 1.00 96.19 84 GLY A CA 1
ATOM 666 C C . GLY A 1 84 ? 3.871 3.056 -9.222 1.00 96.19 84 GLY A C 1
ATOM 667 O O . GLY A 1 84 ? 3.897 4.060 -9.930 1.00 96.19 84 GLY A O 1
ATOM 668 N N . LEU A 1 85 ? 3.638 1.838 -9.725 1.00 94.94 85 LEU A N 1
ATOM 669 C CA . LEU A 1 85 ? 3.206 1.587 -11.106 1.00 94.94 85 LEU A CA 1
ATOM 670 C C . LEU A 1 85 ? 1.677 1.554 -11.286 1.00 94.94 85 LEU A C 1
ATOM 672 O O . LEU A 1 85 ? 1.193 1.471 -12.412 1.00 94.94 85 LEU A O 1
ATOM 676 N N . ARG A 1 86 ? 0.893 1.583 -10.202 1.00 96.75 86 ARG A N 1
ATOM 677 C CA . ARG A 1 86 ? -0.574 1.568 -10.279 1.00 96.75 86 ARG A CA 1
ATOM 678 C C . ARG A 1 86 ? -1.104 2.947 -10.675 1.00 96.75 86 ARG A C 1
ATOM 680 O O . ARG A 1 86 ? -0.608 3.963 -10.208 1.00 96.75 86 ARG A O 1
ATOM 687 N N . SER A 1 87 ? -2.172 2.960 -11.469 1.00 96.56 87 SER A N 1
ATOM 688 C CA . SER A 1 87 ? -2.906 4.176 -11.859 1.00 96.56 87 SER A CA 1
ATOM 689 C C . SER A 1 87 ? -4.216 4.374 -11.092 1.00 96.56 87 SER A C 1
ATOM 691 O O . SER A 1 87 ? -4.827 5.440 -11.149 1.00 96.56 87 SER A O 1
ATOM 693 N N . THR A 1 88 ? -4.683 3.339 -10.382 1.00 98.00 88 THR A N 1
ATOM 694 C CA . THR A 1 88 ? -5.964 3.362 -9.669 1.00 98.00 88 THR A CA 1
ATOM 695 C C . THR A 1 88 ? -5.887 2.746 -8.275 1.00 98.00 88 THR A C 1
ATOM 697 O O . THR A 1 88 ? -5.064 1.876 -7.979 1.00 98.00 88 THR A O 1
ATOM 700 N N . LEU A 1 89 ? -6.789 3.201 -7.410 1.00 97.19 89 LEU A N 1
ATOM 701 C CA . LEU A 1 89 ? -6.864 2.910 -5.985 1.00 97.19 89 LEU A CA 1
ATOM 702 C C . LEU A 1 89 ? -8.241 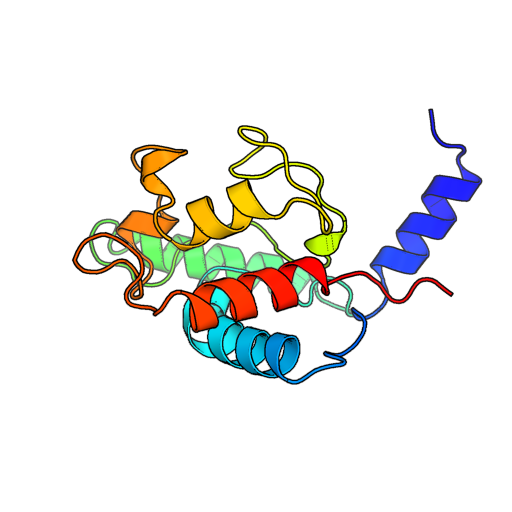2.360 -5.595 1.00 97.19 89 LEU A C 1
ATOM 704 O O . LEU A 1 89 ? -9.229 2.536 -6.308 1.00 97.19 89 LEU A O 1
ATOM 708 N N . GLY A 1 90 ? -8.321 1.671 -4.452 1.00 96.38 90 GLY A N 1
ATOM 709 C CA . GLY A 1 90 ? -9.593 1.183 -3.909 1.00 96.38 90 GLY A CA 1
ATOM 710 C C . GLY A 1 90 ? -10.235 0.060 -4.732 1.00 96.38 90 GLY A C 1
ATOM 711 O O . GLY A 1 90 ? -11.447 -0.124 -4.654 1.00 96.38 90 GLY A O 1
ATOM 712 N N . ALA A 1 91 ? -9.426 -0.697 -5.485 1.00 97.00 91 ALA A N 1
ATOM 713 C CA . ALA A 1 91 ? -9.855 -1.630 -6.534 1.00 97.00 91 ALA A CA 1
ATOM 714 C C . ALA A 1 91 ? -10.503 -0.929 -7.746 1.00 97.00 91 ALA A C 1
ATOM 716 O O . ALA A 1 91 ? -11.571 -1.329 -8.199 1.00 97.00 91 ALA A O 1
ATOM 717 N N . GLY A 1 92 ? -9.850 0.121 -8.260 1.00 97.56 92 GLY A N 1
ATOM 718 C CA . GLY A 1 92 ? -10.270 0.811 -9.486 1.00 97.56 92 GLY A CA 1
ATOM 719 C C . GLY A 1 92 ? -11.264 1.960 -9.287 1.00 97.56 92 GLY A C 1
ATOM 720 O O . GLY A 1 92 ? -11.813 2.455 -10.261 1.00 97.56 92 GLY A O 1
ATOM 721 N N . LEU A 1 93 ? -11.525 2.388 -8.047 1.00 98.00 93 LEU A N 1
ATOM 722 C CA . LEU A 1 93 ? -12.545 3.399 -7.733 1.00 98.00 93 LEU A CA 1
ATOM 723 C C . LEU A 1 93 ? -12.076 4.841 -7.949 1.00 98.00 93 LEU A C 1
ATOM 725 O O . LEU A 1 93 ? -12.896 5.729 -8.184 1.00 98.00 93 LEU A O 1
ATOM 729 N N . LYS A 1 94 ? -10.775 5.092 -7.786 1.00 98.31 94 LYS A N 1
ATOM 730 C CA . LYS A 1 94 ? -10.172 6.424 -7.889 1.00 98.31 94 LYS A CA 1
ATOM 731 C C . LYS A 1 94 ? -8.862 6.351 -8.647 1.00 98.31 94 LYS A C 1
ATOM 733 O O . LYS A 1 94 ? -8.083 5.433 -8.418 1.00 98.31 94 LYS A O 1
ATOM 738 N N . GLU A 1 95 ? -8.620 7.331 -9.500 1.00 98.12 95 GLU A N 1
ATOM 739 C CA . GLU A 1 95 ? -7.328 7.529 -10.156 1.00 98.12 95 GLU A CA 1
ATOM 740 C C . GLU A 1 95 ? -6.370 8.285 -9.236 1.00 98.12 95 GLU A C 1
ATOM 742 O O . GLU A 1 95 ? -6.803 9.039 -8.361 1.00 98.12 95 GLU A O 1
ATOM 747 N N . PHE A 1 96 ? -5.073 8.092 -9.434 1.00 97.19 96 PHE A N 1
ATOM 748 C CA . PHE A 1 96 ? -4.025 8.902 -8.821 1.00 97.19 96 PHE A CA 1
ATOM 749 C C . PHE A 1 96 ? -2.757 8.825 -9.678 1.00 97.19 96 PHE A C 1
ATOM 751 O O . PHE A 1 96 ? -2.620 7.929 -10.513 1.00 97.19 96 PHE A O 1
ATOM 758 N N . SER A 1 97 ? -1.820 9.742 -9.456 1.00 94.44 97 SER A N 1
ATOM 759 C CA . SER A 1 97 ? -0.464 9.647 -10.005 1.00 94.44 97 SER A CA 1
ATOM 760 C C . SER A 1 97 ? 0.565 10.154 -8.994 1.00 94.44 97 SER A C 1
ATOM 762 O O . SER A 1 97 ? 0.202 10.592 -7.903 1.00 94.44 97 SER A O 1
ATOM 764 N N . ALA A 1 98 ? 1.851 10.093 -9.346 1.00 92.56 98 ALA A N 1
ATOM 765 C CA . ALA A 1 98 ? 2.911 10.677 -8.524 1.00 92.56 98 ALA A CA 1
ATOM 766 C C . ALA A 1 98 ? 2.817 12.213 -8.468 1.00 92.56 98 ALA A C 1
ATOM 768 O O . ALA A 1 98 ? 3.148 12.819 -7.457 1.00 92.56 98 ALA A O 1
ATOM 769 N N . GLU A 1 99 ? 2.333 12.833 -9.542 1.00 95.12 99 GLU A N 1
ATOM 770 C CA . GLU A 1 99 ? 2.141 14.280 -9.676 1.00 95.12 99 GLU A CA 1
ATOM 771 C C . GLU A 1 99 ? 0.816 14.749 -9.061 1.00 95.12 99 GLU A C 1
ATOM 773 O O . GLU A 1 99 ? 0.666 15.926 -8.747 1.00 95.12 99 GLU A O 1
ATOM 778 N N . ASN A 1 100 ? -0.150 13.839 -8.901 1.00 96.25 100 ASN A N 1
ATOM 779 C CA . ASN A 1 100 ? -1.442 14.106 -8.276 1.00 96.25 100 ASN A CA 1
ATOM 780 C C . ASN A 1 100 ? -1.838 12.970 -7.308 1.00 96.25 100 ASN A C 1
ATOM 782 O O . ASN A 1 100 ? -2.696 12.132 -7.632 1.00 96.25 100 ASN A O 1
ATOM 786 N N . PRO A 1 101 ? -1.203 12.910 -6.123 1.00 97.50 101 PRO A N 1
ATOM 787 C CA . PRO A 1 101 ? -1.402 11.837 -5.155 1.00 97.50 101 PRO A CA 1
ATOM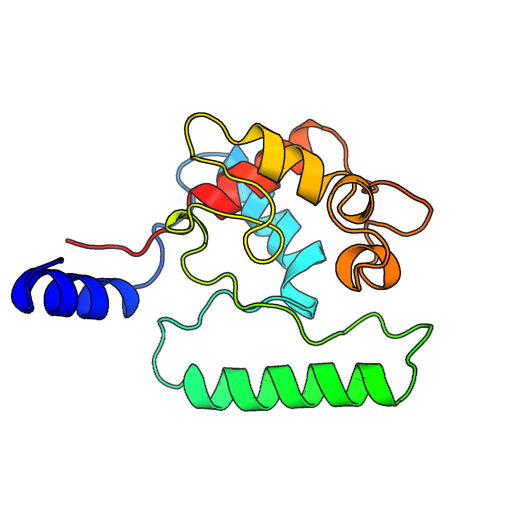 788 C C . PRO A 1 101 ? -2.615 12.051 -4.234 1.00 97.50 101 PRO A C 1
ATOM 790 O O . PRO A 1 101 ? -2.850 11.247 -3.334 1.00 97.50 101 PRO A O 1
ATOM 793 N N . ASP A 1 102 ? -3.423 13.092 -4.450 1.00 98.31 102 ASP A N 1
ATOM 794 C CA . ASP A 1 102 ? -4.532 13.501 -3.578 1.00 98.31 102 ASP A CA 1
ATOM 795 C C . ASP A 1 102 ? -5.465 12.358 -3.162 1.00 98.31 102 ASP A C 1
ATOM 797 O O . ASP A 1 102 ? -5.878 12.259 -2.005 1.00 98.31 102 ASP A O 1
ATOM 801 N N . ASN A 1 103 ? -5.838 11.489 -4.105 1.00 98.62 103 ASN A N 1
ATOM 802 C CA . ASN A 1 103 ? -6.728 10.367 -3.809 1.00 98.62 103 ASN A CA 1
ATOM 803 C C . ASN A 1 103 ? -6.036 9.280 -2.975 1.00 98.62 103 ASN A C 1
ATOM 805 O O . ASN A 1 103 ? -6.711 8.627 -2.179 1.00 98.62 103 ASN A O 1
ATOM 809 N N . LEU A 1 104 ? -4.717 9.108 -3.110 1.00 98.69 104 LEU A N 1
ATOM 810 C CA . LEU A 1 104 ? -3.927 8.224 -2.253 1.00 98.69 104 LEU A CA 1
ATOM 811 C C . LEU A 1 104 ? -3.845 8.774 -0.828 1.00 98.69 104 LEU A C 1
ATOM 813 O O . LEU A 1 104 ? -4.122 8.040 0.116 1.00 98.69 104 LEU A O 1
ATOM 817 N N . ILE A 1 105 ? -3.560 10.067 -0.676 1.00 98.69 105 ILE A N 1
ATOM 818 C CA . ILE A 1 105 ? -3.519 10.742 0.630 1.00 98.69 105 ILE A CA 1
ATOM 819 C C . ILE A 1 105 ? -4.879 10.627 1.330 1.00 98.69 105 ILE A C 1
ATOM 821 O O . ILE A 1 105 ? -4.962 10.172 2.470 1.00 98.69 105 ILE A O 1
ATOM 825 N N . LYS A 1 106 ? -5.977 10.932 0.623 1.00 98.62 106 LYS A N 1
ATOM 826 C CA . LYS A 1 106 ? -7.348 10.794 1.153 1.00 98.62 106 LYS A CA 1
ATOM 827 C C . LYS A 1 106 ? -7.681 9.356 1.550 1.00 98.62 106 LYS A C 1
ATOM 829 O O . LYS A 1 106 ? -8.353 9.147 2.554 1.00 98.62 106 LYS A O 1
ATOM 834 N N . TRP A 1 107 ? -7.214 8.372 0.784 1.00 98.62 107 TRP A N 1
ATOM 835 C CA . TRP A 1 107 ? -7.396 6.958 1.107 1.00 98.62 107 TRP A CA 1
AT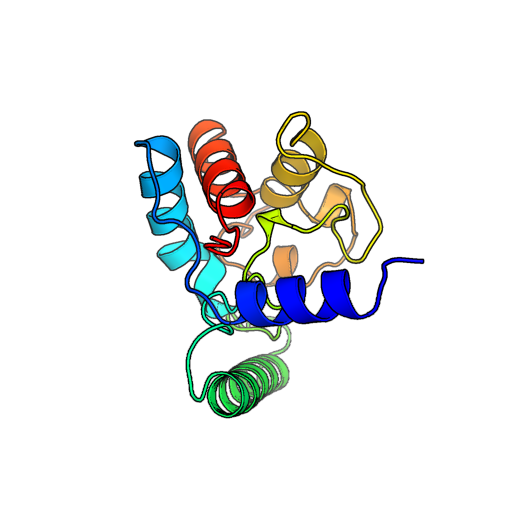OM 836 C C . TRP A 1 107 ? -6.621 6.525 2.347 1.00 98.62 107 TRP A C 1
ATOM 838 O O . TRP A 1 107 ? -7.161 5.776 3.151 1.00 98.62 107 TRP A O 1
ATOM 848 N N . ILE A 1 108 ? -5.372 6.971 2.506 1.00 98.56 108 ILE A N 1
ATOM 849 C CA . ILE A 1 108 ? -4.575 6.673 3.701 1.00 98.56 108 ILE A CA 1
ATOM 850 C C . ILE A 1 108 ? -5.193 7.362 4.922 1.00 98.56 108 ILE A C 1
ATOM 852 O O . ILE A 1 108 ? -5.229 6.755 5.987 1.00 98.56 108 ILE A O 1
ATOM 856 N N . LYS A 1 109 ? -5.741 8.574 4.772 1.00 98.62 109 LYS A N 1
ATOM 857 C CA . LYS A 1 109 ? -6.393 9.319 5.858 1.00 98.62 109 LYS A CA 1
ATOM 858 C C . LYS A 1 109 ? -7.710 8.691 6.319 1.00 98.62 109 LYS A C 1
ATOM 860 O O . LYS A 1 109 ? -7.890 8.455 7.508 1.00 98.62 109 LYS A O 1
ATOM 865 N N . ASP A 1 110 ? -8.625 8.394 5.398 1.00 98.25 110 ASP A N 1
ATOM 866 C CA . ASP A 1 110 ? -9.921 7.780 5.713 1.00 98.25 110 ASP A CA 1
ATOM 867 C C . ASP A 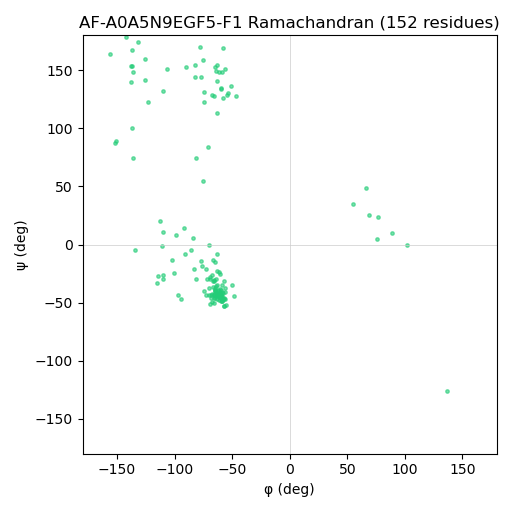1 110 ? -10.415 6.925 4.528 1.00 98.25 110 ASP A C 1
ATOM 869 O O . ASP A 1 110 ? -11.135 7.412 3.641 1.00 98.25 110 ASP A O 1
ATOM 873 N N . PRO A 1 111 ? -10.051 5.628 4.477 1.00 97.88 111 PRO A N 1
ATOM 874 C CA . PRO A 1 111 ? -10.439 4.768 3.364 1.00 97.88 111 PRO A CA 1
ATOM 875 C C . PRO A 1 111 ? -11.961 4.583 3.257 1.00 97.88 111 PRO A C 1
ATOM 877 O O . PRO A 1 111 ? -12.467 4.321 2.161 1.00 97.88 111 PRO A O 1
ATOM 880 N N . SER A 1 112 ? -12.724 4.768 4.343 1.00 97.56 112 SER A N 1
ATOM 881 C CA . SER A 1 112 ? -14.189 4.641 4.329 1.00 97.56 112 SER A CA 1
ATOM 882 C C . SER A 1 112 ? -14.906 5.786 3.617 1.00 97.56 112 SER A C 1
ATOM 884 O O . SER A 1 112 ? -16.022 5.578 3.136 1.00 97.56 112 SER A O 1
ATOM 886 N N . LYS A 1 113 ? -14.269 6.955 3.456 1.00 97.50 113 LYS A N 1
ATOM 887 C CA . LYS A 1 113 ? -14.799 8.049 2.613 1.00 97.50 113 LYS A CA 1
ATOM 888 C C . LYS A 1 113 ? -14.800 7.704 1.131 1.00 97.50 113 LYS A C 1
ATOM 890 O O . LYS A 1 113 ? -15.595 8.257 0.375 1.00 97.50 113 LYS A O 1
ATOM 895 N N . ILE A 1 114 ? -13.912 6.805 0.711 1.00 97.69 114 ILE A N 1
ATOM 896 C CA . ILE A 1 114 ? -13.814 6.350 -0.680 1.00 97.69 114 ILE A CA 1
ATOM 897 C C . ILE A 1 114 ? -14.562 5.030 -0.861 1.00 97.69 114 ILE A C 1
ATOM 899 O O . ILE A 1 114 ? -15.285 4.861 -1.842 1.00 97.69 114 ILE A O 1
ATOM 903 N N . LYS A 1 115 ? -14.399 4.090 0.074 1.00 97.75 115 LYS A N 1
ATOM 904 C CA . LYS A 1 115 ? -15.035 2.774 0.028 1.00 97.75 115 LYS A CA 1
ATOM 905 C C . LYS A 1 115 ? -15.569 2.405 1.408 1.00 97.75 115 LYS A C 1
ATOM 907 O O . LYS A 1 115 ? -14.840 1.945 2.283 1.00 97.75 115 LYS A O 1
ATOM 912 N N . ILE A 1 116 ? -16.872 2.588 1.581 1.00 96.62 116 ILE A N 1
ATOM 913 C CA . ILE A 1 116 ? -17.577 2.301 2.833 1.00 96.62 116 ILE A CA 1
ATOM 914 C C . ILE A 1 116 ? -17.411 0.818 3.197 1.00 96.62 116 ILE A C 1
ATOM 916 O O . ILE A 1 116 ? -17.550 -0.061 2.345 1.00 96.62 116 ILE A O 1
ATOM 920 N N . GLY A 1 117 ? -17.113 0.543 4.470 1.00 94.00 117 GLY A N 1
ATOM 921 C CA . GLY A 1 117 ? -16.995 -0.822 4.991 1.00 94.00 117 GLY A CA 1
ATOM 922 C C . GLY A 1 117 ? -15.696 -1.540 4.610 1.00 94.00 117 GLY A C 1
ATOM 923 O O . GLY A 1 117 ? -15.664 -2.771 4.578 1.00 94.00 117 GLY A O 1
ATOM 924 N N . THR A 1 118 ? -14.617 -0.811 4.295 1.00 96.38 118 THR A N 1
ATOM 925 C CA . THR A 1 118 ? -13.320 -1.459 4.042 1.00 96.38 118 THR A CA 1
ATOM 926 C C . THR A 1 118 ? -12.793 -2.179 5.278 1.00 96.38 118 THR A C 1
ATOM 928 O O . THR A 1 118 ? -12.830 -1.669 6.397 1.00 96.38 118 THR A O 1
ATOM 931 N N . ARG A 1 119 ? -12.197 -3.357 5.058 1.00 95.25 119 ARG A N 1
ATOM 932 C CA . ARG A 1 119 ? -11.453 -4.065 6.108 1.00 95.25 119 ARG A CA 1
ATOM 933 C C . ARG A 1 119 ? -10.226 -3.285 6.575 1.00 95.25 119 ARG A C 1
ATOM 935 O O . ARG A 1 119 ? -9.866 -3.400 7.735 1.00 95.25 119 ARG A O 1
ATOM 942 N N . MET A 1 120 ? -9.628 -2.476 5.696 1.00 96.50 120 MET A N 1
ATOM 943 C CA . MET A 1 120 ? -8.531 -1.578 6.055 1.00 96.50 120 MET A CA 1
ATOM 944 C C . MET A 1 120 ? -8.952 -0.633 7.186 1.00 96.50 120 MET A C 1
ATOM 946 O O . MET A 1 120 ? -8.309 -0.663 8.228 1.00 96.50 120 MET A O 1
ATOM 950 N N . GLN A 1 121 ? -10.078 0.083 7.043 1.00 96.56 121 GLN A N 1
ATOM 951 C CA . GLN A 1 121 ? -10.624 0.908 8.129 1.00 96.56 121 GLN A CA 1
ATOM 952 C C . GLN A 1 121 ? -10.961 0.082 9.372 1.00 96.56 121 GLN A C 1
ATOM 954 O O . GLN A 1 121 ? -10.628 0.472 10.483 1.00 96.56 121 GLN A O 1
ATOM 959 N N . LYS A 1 122 ? -11.670 -1.041 9.191 1.00 95.56 122 LYS A N 1
ATOM 960 C CA . LYS A 1 122 ? -12.209 -1.811 10.319 1.00 95.56 122 LYS A CA 1
ATOM 961 C C . LYS A 1 122 ? -11.103 -2.419 11.191 1.00 95.56 122 LYS A C 1
ATOM 963 O O . LYS A 1 122 ? -11.270 -2.485 12.403 1.00 95.56 122 LYS A O 1
ATOM 968 N N . HIS A 1 123 ? -10.007 -2.878 10.585 1.00 95.94 123 HIS A N 1
ATOM 969 C CA . HIS A 1 123 ? -9.047 -3.764 11.251 1.00 95.94 123 HIS A CA 1
ATOM 970 C C . HIS A 1 123 ? -7.659 -3.161 11.485 1.00 95.94 123 HIS A C 1
ATOM 972 O O . HIS A 1 123 ? -6.978 -3.588 12.418 1.00 95.94 123 HIS A O 1
ATOM 978 N N . ALA A 1 124 ? -7.202 -2.200 10.673 1.00 95.75 124 ALA A N 1
ATOM 979 C CA . ALA A 1 124 ? -5.868 -1.644 10.880 1.00 95.75 124 ALA A CA 1
ATOM 980 C C . ALA A 1 124 ? -5.859 -0.715 12.103 1.00 95.75 124 ALA A C 1
ATOM 982 O O . ALA A 1 124 ? -6.701 0.172 12.241 1.00 95.75 124 ALA A O 1
ATOM 983 N N . ASN A 1 125 ? -4.878 -0.908 12.990 1.00 94.31 125 ASN A N 1
ATOM 984 C CA . ASN A 1 125 ? -4.801 -0.192 14.267 1.00 94.31 125 ASN A CA 1
ATOM 985 C C . ASN A 1 125 ? -4.781 1.335 14.109 1.00 94.31 125 ASN A C 1
ATOM 987 O O . ASN A 1 125 ? -5.317 2.029 14.972 1.00 94.31 125 ASN A O 1
ATOM 991 N N . ILE A 1 126 ? -4.217 1.850 13.012 1.00 96.19 126 ILE A N 1
ATOM 992 C CA . ILE A 1 126 ? -4.165 3.290 12.739 1.00 96.19 126 ILE A CA 1
ATOM 993 C C . ILE A 1 126 ? -5.549 3.933 12.621 1.00 96.19 126 ILE A C 1
ATOM 995 O O . ILE A 1 126 ? -5.651 5.116 12.887 1.00 96.19 126 ILE A O 1
ATOM 999 N N . TYR A 1 127 ? -6.612 3.190 12.298 1.00 96.81 127 TYR A N 1
ATOM 1000 C CA . TYR A 1 127 ? -7.972 3.735 12.143 1.00 96.81 127 TYR A CA 1
ATOM 1001 C C . TYR A 1 127 ? -8.862 3.534 13.375 1.00 96.81 127 TYR A C 1
ATOM 1003 O O . TYR A 1 127 ? -10.073 3.773 13.338 1.00 96.81 127 TYR A O 1
ATOM 1011 N N . LYS A 1 128 ? -8.298 3.065 14.495 1.00 93.19 128 LYS A N 1
ATOM 1012 C CA . LYS A 1 128 ? -9.054 2.954 15.747 1.00 93.19 128 LYS A CA 1
ATOM 1013 C C . LYS A 1 128 ? -9.492 4.346 16.199 1.00 93.19 128 LYS A C 1
ATOM 1015 O O . LYS A 1 128 ? -8.659 5.152 16.595 1.00 93.19 128 LYS A O 1
ATOM 1020 N N . GLY A 1 129 ? -10.801 4.592 16.174 1.00 91.88 129 GLY A N 1
ATOM 1021 C CA . GLY A 1 129 ? -11.394 5.875 16.563 1.00 91.88 129 GLY A CA 1
ATOM 1022 C C . GLY A 1 129 ? -11.814 6.781 15.402 1.00 91.88 129 GLY A C 1
ATOM 1023 O O . GLY A 1 129 ? -12.382 7.835 15.671 1.00 91.88 129 GLY A O 1
ATOM 1024 N N . GLY A 1 130 ? -11.616 6.379 14.141 1.00 95.44 130 GLY A N 1
ATOM 1025 C CA . GLY A 1 130 ? -12.046 7.158 12.976 1.00 95.44 130 GLY A CA 1
ATOM 1026 C C . GLY A 1 130 ? -10.979 7.202 11.889 1.00 95.44 130 GLY A C 1
ATOM 1027 O O . GLY A 1 130 ? -10.534 6.152 11.431 1.00 95.44 130 GLY A O 1
ATOM 1028 N N . GLU A 1 131 ? -10.613 8.412 11.463 1.00 97.50 131 GLU A N 1
ATOM 1029 C CA . GLU A 1 131 ? -9.515 8.661 10.519 1.00 97.50 131 GLU A CA 1
ATOM 1030 C C . GLU A 1 131 ? -8.176 8.111 11.049 1.00 97.50 131 GLU A C 1
ATOM 1032 O O . GLU A 1 131 ? -8.065 7.704 12.207 1.00 97.50 131 GLU A O 1
ATOM 1037 N N . ALA A 1 132 ? -7.158 8.069 10.189 1.00 98.06 132 ALA A N 1
ATOM 1038 C CA . ALA A 1 132 ? -5.822 7.637 10.573 1.00 98.06 132 ALA A CA 1
ATOM 1039 C C . ALA A 1 132 ? -5.309 8.451 11.770 1.00 98.06 132 ALA A C 1
ATOM 1041 O O . ALA A 1 132 ? -5.274 9.678 11.735 1.00 98.06 132 ALA A O 1
ATOM 1042 N N . ASN A 1 133 ? -4.837 7.753 12.800 1.00 97.94 133 ASN A N 1
ATOM 1043 C CA . ASN A 1 133 ? -4.113 8.301 13.944 1.00 97.94 133 ASN A CA 1
ATOM 1044 C C . ASN A 1 133 ? -2.666 8.645 13.546 1.00 97.94 133 ASN A C 1
ATOM 1046 O O . ASN A 1 133 ? -1.716 8.140 14.140 1.00 97.94 133 ASN A O 1
ATOM 1050 N N . LEU A 1 134 ? -2.527 9.450 12.496 1.00 97.81 134 LEU A N 1
ATOM 1051 C CA . LEU A 1 134 ? -1.291 9.975 11.930 1.00 97.81 134 LEU A CA 1
ATOM 1052 C C . LEU A 1 134 ? -1.519 11.455 11.622 1.00 97.81 134 LEU A C 1
ATOM 1054 O O . LEU A 1 134 ? -2.639 11.858 11.296 1.00 97.81 134 LEU A O 1
ATOM 1058 N N . ASN A 1 135 ? -0.476 12.268 11.727 1.00 98.19 135 ASN A N 1
ATOM 1059 C CA . ASN A 1 135 ? -0.550 13.651 11.268 1.00 98.19 135 ASN A CA 1
ATOM 1060 C C . ASN A 1 135 ? -0.425 13.733 9.729 1.00 98.19 135 ASN A C 1
ATOM 1062 O O . ASN A 1 135 ? -0.127 12.740 9.064 1.00 98.19 135 ASN A O 1
ATOM 1066 N N . ASP A 1 136 ? -0.682 14.911 9.154 1.00 98.38 136 ASP A N 1
ATOM 1067 C CA . ASP A 1 136 ? -0.696 15.074 7.694 1.00 98.38 136 ASP A CA 1
ATOM 1068 C C . ASP A 1 136 ? 0.688 14.802 7.054 1.00 98.38 136 ASP A C 1
ATOM 1070 O O . ASP A 1 136 ? 0.742 14.179 5.997 1.00 98.38 136 ASP A O 1
ATOM 1074 N N . GLU A 1 137 ? 1.796 15.152 7.720 1.00 98.62 137 GLU A N 1
ATOM 1075 C CA . GLU A 1 137 ? 3.167 14.871 7.250 1.00 98.62 137 GLU A CA 1
ATOM 1076 C C . GLU A 1 137 ? 3.456 13.360 7.230 1.00 98.62 137 GLU A C 1
ATOM 1078 O O . GLU A 1 137 ? 3.962 12.835 6.244 1.00 98.62 137 GLU A O 1
ATOM 1083 N N . GLU A 1 138 ? 3.042 12.614 8.258 1.00 98.75 138 GLU A N 1
ATOM 1084 C CA . GLU A 1 138 ? 3.187 11.148 8.294 1.00 98.75 138 GLU A CA 1
ATOM 1085 C C . GLU A 1 138 ? 2.374 10.450 7.187 1.00 98.75 138 GLU A C 1
ATOM 1087 O O . GLU A 1 138 ? 2.793 9.427 6.633 1.00 98.75 138 GLU A O 1
ATOM 1092 N N . ILE A 1 139 ? 1.196 10.989 6.855 1.00 98.81 139 ILE A N 1
ATOM 1093 C CA . ILE A 1 139 ? 0.364 10.490 5.752 1.00 98.81 139 ILE A CA 1
ATOM 1094 C C . ILE A 1 139 ? 1.042 10.764 4.405 1.00 98.81 139 ILE A C 1
ATOM 1096 O O . ILE A 1 139 ? 1.053 9.885 3.537 1.00 98.81 139 ILE A O 1
ATOM 1100 N N . GLU A 1 140 ? 1.607 11.958 4.226 1.00 98.56 140 GLU A N 1
ATOM 1101 C CA . GLU A 1 140 ? 2.371 12.323 3.032 1.00 98.56 140 GLU A CA 1
ATOM 1102 C C . GLU A 1 140 ? 3.627 11.457 2.882 1.00 98.56 140 GLU A C 1
ATOM 1104 O O . GLU A 1 140 ? 3.861 10.914 1.803 1.00 98.56 140 GLU A O 1
ATOM 1109 N N . ASP A 1 141 ? 4.370 11.220 3.962 1.00 98.69 141 ASP A N 1
ATOM 1110 C CA . ASP A 1 141 ? 5.535 10.333 3.986 1.00 98.69 141 ASP A CA 1
ATOM 1111 C C . ASP A 1 141 ? 5.173 8.908 3.543 1.00 98.69 141 ASP A C 1
ATOM 1113 O O . ASP A 1 141 ? 5.832 8.322 2.676 1.00 98.69 141 ASP A O 1
ATOM 1117 N N . LEU A 1 142 ? 4.077 8.349 4.072 1.00 98.50 142 LEU A N 1
ATOM 1118 C CA . LEU A 1 142 ? 3.547 7.054 3.631 1.00 98.50 142 LEU A CA 1
ATOM 1119 C C . LEU A 1 142 ? 3.179 7.049 2.142 1.00 98.50 142 LEU A C 1
ATOM 1121 O O . LEU A 1 142 ? 3.498 6.086 1.436 1.00 98.50 142 LEU A O 1
ATOM 1125 N N . ALA A 1 143 ? 2.510 8.098 1.659 1.00 98.44 143 ALA A N 1
ATOM 1126 C CA . ALA A 1 143 ? 2.139 8.222 0.254 1.00 98.44 143 ALA A CA 1
ATOM 1127 C C . ALA A 1 143 ? 3.383 8.291 -0.645 1.00 98.44 143 ALA A C 1
ATOM 1129 O O . ALA A 1 143 ? 3.472 7.543 -1.620 1.00 98.44 143 ALA A O 1
ATOM 1130 N N . ASN A 1 144 ? 4.371 9.110 -0.282 1.00 98.19 144 ASN A N 1
ATOM 1131 C CA . ASN A 1 144 ? 5.629 9.266 -1.007 1.00 98.19 144 ASN A CA 1
ATOM 1132 C C . ASN A 1 144 ? 6.407 7.950 -1.070 1.00 98.19 144 ASN A C 1
ATOM 1134 O O . ASN A 1 144 ? 6.859 7.555 -2.146 1.00 98.19 144 ASN A O 1
ATOM 1138 N N . TYR A 1 145 ? 6.486 7.214 0.044 1.00 98.25 145 TYR A N 1
ATOM 1139 C CA . TYR A 1 145 ? 7.076 5.877 0.055 1.00 98.25 145 TYR A CA 1
ATOM 1140 C C . TYR A 1 145 ? 6.356 4.919 -0.904 1.00 98.25 145 TYR A C 1
ATOM 1142 O O . TYR A 1 145 ? 7.006 4.250 -1.708 1.00 98.25 145 TYR A O 1
ATOM 1150 N N . LEU A 1 146 ? 5.021 4.857 -0.867 1.00 98.00 146 LEU A N 1
ATOM 1151 C CA . LEU A 1 146 ? 4.243 3.984 -1.753 1.00 98.00 146 LEU A CA 1
ATOM 1152 C C . LEU A 1 146 ? 4.433 4.343 -3.234 1.00 98.00 146 LEU A C 1
ATOM 1154 O O . LEU A 1 146 ? 4.601 3.449 -4.066 1.00 98.00 146 LEU A O 1
ATOM 1158 N N . LEU A 1 147 ? 4.449 5.634 -3.566 1.00 97.25 147 LEU A N 1
ATOM 1159 C CA . LEU A 1 147 ? 4.662 6.131 -4.930 1.00 97.25 147 LEU A CA 1
ATOM 1160 C C . LEU A 1 147 ? 6.095 5.886 -5.419 1.00 97.25 147 LEU A C 1
ATOM 1162 O O . LEU A 1 147 ? 6.304 5.679 -6.618 1.00 97.25 147 LEU A O 1
ATOM 1166 N N . SER A 1 148 ? 7.074 5.861 -4.508 1.00 96.19 148 SER A N 1
ATOM 1167 C CA . SER A 1 148 ? 8.464 5.536 -4.831 1.00 96.19 148 SER A CA 1
ATOM 1168 C C . SER A 1 148 ? 8.705 4.036 -5.026 1.00 96.19 148 SER A C 1
ATOM 1170 O O . SER A 1 148 ? 9.718 3.664 -5.623 1.00 96.19 148 SER A O 1
ATOM 1172 N N . GLN A 1 149 ? 7.769 3.164 -4.616 1.00 96.25 149 GLN A N 1
ATOM 1173 C CA . GLN A 1 149 ? 7.875 1.719 -4.836 1.00 96.25 149 GLN A CA 1
ATOM 1174 C C . GLN A 1 149 ? 7.678 1.382 -6.316 1.00 96.25 149 GLN A C 1
ATOM 1176 O O . GLN A 1 149 ? 6.591 1.003 -6.747 1.00 96.25 149 GLN A O 1
ATOM 1181 N N . LYS A 1 150 ? 8.751 1.493 -7.094 1.00 95.19 150 LYS A N 1
ATOM 1182 C CA . LYS A 1 150 ? 8.831 1.118 -8.509 1.00 95.19 150 LYS A CA 1
ATOM 1183 C C . LYS A 1 150 ? 9.998 0.153 -8.704 1.00 95.19 150 LYS A C 1
ATOM 1185 O O . LYS A 1 150 ? 11.021 0.357 -8.045 1.00 95.19 150 LYS A O 1
ATOM 1190 N N . PRO A 1 151 ? 9.867 -0.869 -9.568 1.00 94.25 151 PRO A N 1
ATOM 1191 C CA . PRO A 1 151 ? 10.964 -1.779 -9.872 1.00 94.25 151 PRO A CA 1
ATOM 1192 C C . PRO A 1 151 ? 12.179 -1.010 -10.382 1.00 94.25 151 PRO A C 1
ATOM 1194 O O . PRO A 1 151 ? 12.054 0.046 -11.005 1.00 94.25 151 PRO A O 1
ATOM 1197 N N . ASN A 1 152 ? 13.360 -1.562 -10.140 1.00 86.19 152 ASN A N 1
ATOM 1198 C CA . ASN A 1 152 ? 14.596 -1.058 -10.711 1.00 86.19 152 ASN A CA 1
ATOM 1199 C C . ASN A 1 152 ? 14.768 -1.584 -12.146 1.00 86.19 152 ASN A C 1
ATOM 1201 O O . ASN A 1 152 ? 15.553 -2.499 -12.397 1.00 86.19 152 ASN A O 1
ATOM 1205 N N . ILE A 1 153 ? 13.996 -1.014 -13.072 1.00 78.62 153 ILE A N 1
ATOM 1206 C CA . ILE A 1 153 ? 14.125 -1.271 -14.510 1.00 78.62 153 ILE A CA 1
ATOM 1207 C C . ILE A 1 153 ? 15.374 -0.530 -15.003 1.00 78.62 153 ILE A C 1
ATOM 1209 O O . ILE A 1 153 ? 15.496 0.676 -14.779 1.00 78.62 153 ILE A O 1
ATOM 1213 N N . LYS A 1 154 ? 16.315 -1.263 -15.604 1.00 60.03 154 LYS A N 1
ATOM 1214 C CA . LYS A 1 154 ? 17.534 -0.699 -16.200 1.00 60.03 154 LYS A CA 1
ATOM 1215 C C . LYS A 1 154 ? 17.284 -0.171 -17.602 1.00 60.03 154 LYS A C 1
ATOM 1217 O O . LYS A 1 154 ? 16.481 -0.803 -18.317 1.00 60.03 154 LYS A O 1
#

Foldseek 3Di:
DDDPVRVVLVVVLLLFFFDDDDDPLLVLLVVCCVVFPVLAEAANCSYPPSVVVLVVSQVVLPVQCVVPVQARLRHHDYYLHQLLPDQAPPVRQDGAHPVRCPVVLVCQFAVCVRPNPDPSCRRTPLNVPHTGPDDSSSSSSNSNNSNSNHGPRD

Solvent-accessible surface area (backbone atoms only — not comparable to full-atom values): 8419 Å² total; per-residue (Å²): 131,82,52,71,68,58,49,52,55,45,54,59,19,56,54,29,64,50,52,73,67,85,50,68,49,25,46,53,8,49,52,50,38,60,75,68,41,46,76,36,33,49,62,64,67,34,44,92,68,25,69,63,51,48,52,53,52,41,51,53,17,41,52,48,20,71,77,33,79,80,75,31,69,33,38,65,54,70,74,47,44,45,41,39,72,55,56,53,39,89,90,70,75,40,63,39,45,86,94,47,42,64,55,53,43,47,39,67,39,36,38,46,83,79,41,74,85,39,63,65,46,71,31,33,74,53,23,70,92,56,52,40,81,60,56,72,66,58,44,48,15,37,44,46,25,43,48,50,23,30,45,55,62,129

Mean predicted aligned error: 3.06 Å

Radius of gyration: 15.97 Å; Cα contacts (8 Å, |Δi|>4): 216; chains: 1; bounding box: 35×35×44 Å

Sequence (154 aa):
AESEIDFENWVDGMHTPPVLPKNESEQNGRTLFTQQCSMCHTVDSYSPGSYAREITSQDERWTSWVSDIENSVKVSAPNLTHFGLRSTLGAGLKEFSAENPDNLIKWIKDPSKIKIGTRMQKHANIYKGGEANLNDEEIEDLANYLLSQKPNIK

pLDDT: mean 95.34, std 4.93, range [60.03, 98.81]